Protein AF-A0A0L7LEV5-F1 (afdb_monomer_lite)

Foldseek 3Di:
DDADPVRDDDQDLVSVQVVCVVVVHPDASVVDDNDPPDDQDAPAAPQVPVDPHGDHDDDPPDPDDDDDDDHDPDDDDDPPDDDPPPPVPADAFPDPPPCPPLVRGPQSVQQQVLQVVVVDHDDLRADDSNDNPDDRPSDGRDHDPD

pLDDT: mean 88.63, std 7.14, range [60.16, 96.06]

Structure (mmCIF, N/CA/C/O backbone):
data_AF-A0A0L7LEV5-F1
#
_entry.id   AF-A0A0L7LEV5-F1
#
loop_
_atom_site.group_PDB
_atom_site.id
_atom_site.type_symbol
_atom_site.label_atom_id
_atom_site.label_alt_id
_atom_site.label_comp_id
_atom_site.label_asym_id
_atom_site.label_entity_id
_atom_site.label_seq_id
_atom_site.pdbx_PDB_ins_code
_atom_site.Cartn_x
_atom_site.Cartn_y
_atom_site.Cartn_z
_atom_site.occupancy
_atom_site.B_iso_or_equiv
_atom_site.auth_seq_id
_atom_site.auth_comp_id
_atom_site.auth_asym_id
_atom_site.auth_atom_id
_atom_site.pdbx_PDB_model_num
ATOM 1 N N . MET A 1 1 ? -19.689 -7.840 -5.240 1.00 86.38 1 MET A N 1
ATOM 2 C CA . MET A 1 1 ? -20.373 -8.270 -3.991 1.00 86.38 1 MET A CA 1
ATOM 3 C C . MET A 1 1 ? -19.837 -9.637 -3.613 1.00 86.38 1 MET A C 1
ATOM 5 O O . MET A 1 1 ? -19.878 -10.518 -4.461 1.00 86.38 1 MET A O 1
ATOM 9 N N . TYR A 1 2 ? -19.377 -9.820 -2.374 1.00 91.44 2 TYR A N 1
ATOM 10 C CA . TYR A 1 2 ? -18.849 -11.104 -1.897 1.00 91.44 2 TYR A CA 1
ATOM 11 C C . TYR A 1 2 ? -19.921 -11.926 -1.177 1.00 91.44 2 TYR A C 1
ATOM 13 O O . TYR A 1 2 ? -20.834 -11.376 -0.550 1.00 91.44 2 TYR A O 1
ATOM 21 N N . ARG A 1 3 ? -19.796 -13.254 -1.246 1.00 94.00 3 ARG A N 1
ATOM 22 C CA . ARG A 1 3 ? -20.612 -14.203 -0.483 1.00 94.00 3 ARG A CA 1
ATOM 23 C C . ARG A 1 3 ? -19.689 -15.104 0.327 1.00 94.00 3 ARG A C 1
ATOM 25 O O . ARG A 1 3 ? -18.879 -15.822 -0.245 1.00 94.00 3 ARG A O 1
ATOM 32 N N . ALA A 1 4 ? -19.807 -15.038 1.646 1.00 92.12 4 ALA A N 1
ATOM 33 C CA . ALA A 1 4 ? -18.990 -15.831 2.552 1.00 92.12 4 ALA A CA 1
ATOM 34 C C . ALA A 1 4 ? -19.449 -17.308 2.593 1.00 92.12 4 ALA A C 1
ATOM 36 O O . ALA A 1 4 ? -20.602 -17.581 2.239 1.00 92.12 4 ALA A O 1
ATOM 37 N N . PRO A 1 5 ? -18.619 -18.253 3.088 1.00 90.94 5 PRO A N 1
ATOM 38 C CA 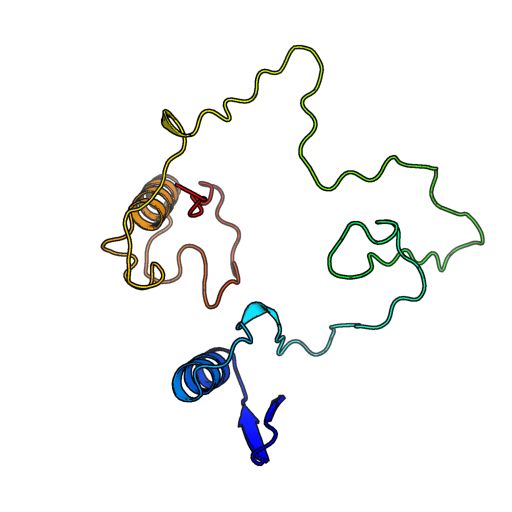. PRO A 1 5 ? -18.970 -19.679 3.168 1.00 90.94 5 PRO A CA 1
ATOM 39 C C . PRO A 1 5 ? -20.256 -19.973 3.955 1.00 90.94 5 PRO A C 1
ATOM 41 O O . PRO A 1 5 ? -21.008 -20.876 3.609 1.00 90.94 5 PRO A O 1
ATOM 44 N N . CYS A 1 6 ? -20.570 -19.155 4.964 1.00 92.25 6 CYS A N 1
ATOM 45 C CA . CYS A 1 6 ? -21.814 -19.238 5.738 1.00 92.25 6 CYS A CA 1
ATOM 46 C C . CYS A 1 6 ? -23.060 -18.710 4.992 1.00 92.25 6 CYS A C 1
ATOM 48 O O . CYS A 1 6 ? -24.145 -18.628 5.559 1.00 92.25 6 CYS A O 1
ATOM 50 N N . GLY A 1 7 ? -22.915 -18.277 3.737 1.00 93.75 7 GLY A N 1
ATOM 51 C CA . GLY A 1 7 ? -23.989 -17.728 2.911 1.00 93.75 7 GLY A CA 1
ATOM 52 C C . GLY A 1 7 ? -24.245 -16.228 3.089 1.00 93.75 7 GLY A C 1
ATOM 53 O O . GLY A 1 7 ? -24.999 -15.658 2.294 1.00 93.75 7 GLY A O 1
ATOM 54 N N . ARG A 1 8 ? -23.604 -15.567 4.064 1.00 94.50 8 ARG A N 1
ATOM 55 C CA . ARG A 1 8 ? -23.733 -14.119 4.293 1.00 94.50 8 ARG A CA 1
ATOM 56 C C . ARG A 1 8 ? -23.212 -13.320 3.096 1.00 94.50 8 ARG A C 1
ATOM 58 O O . ARG A 1 8 ? -22.142 -13.603 2.561 1.00 94.50 8 ARG A O 1
ATOM 65 N N . ARG A 1 9 ? -23.968 -12.299 2.689 1.00 96.00 9 ARG A N 1
ATOM 66 C CA . ARG A 1 9 ? -23.605 -11.377 1.601 1.00 96.00 9 ARG A CA 1
ATOM 67 C C . ARG A 1 9 ? -22.941 -10.135 2.190 1.00 96.00 9 ARG A C 1
ATOM 69 O O . ARG A 1 9 ? -23.482 -9.563 3.132 1.00 96.00 9 ARG A O 1
ATOM 76 N N . LEU A 1 10 ? -21.806 -9.738 1.623 1.00 96.06 10 LEU A N 1
ATOM 77 C CA . LEU A 1 10 ? -21.020 -8.571 2.020 1.00 96.06 10 LEU A CA 1
ATOM 78 C C . LEU A 1 10 ? -20.969 -7.608 0.833 1.00 96.06 10 LEU A C 1
ATOM 80 O O . LEU A 1 10 ? -20.618 -8.005 -0.286 1.00 96.06 10 LEU A O 1
ATOM 84 N N . ARG A 1 11 ? -21.389 -6.361 1.053 1.00 94.06 11 ARG A N 1
ATOM 85 C CA . ARG A 1 11 ? -21.634 -5.383 -0.021 1.00 94.06 11 ARG A CA 1
ATOM 86 C C . ARG A 1 11 ? -20.553 -4.325 -0.157 1.00 94.06 11 ARG A C 1
ATOM 88 O O . ARG A 1 11 ? -20.444 -3.733 -1.224 1.00 94.06 11 ARG A O 1
ATOM 95 N N . ASN A 1 12 ? -19.799 -4.078 0.905 1.00 93.12 12 ASN A N 1
ATOM 96 C CA . ASN A 1 12 ? -18.807 -3.016 0.977 1.00 93.12 12 ASN A CA 1
ATOM 97 C C . ASN A 1 12 ? -17.717 -3.350 2.009 1.00 93.12 12 ASN A C 1
ATOM 99 O O . ASN A 1 12 ? -17.839 -4.311 2.776 1.00 93.12 12 ASN A O 1
ATOM 103 N N . MET A 1 13 ? -16.665 -2.529 2.026 1.00 92.94 13 MET A N 1
ATOM 104 C CA . MET A 1 13 ? -15.542 -2.657 2.957 1.00 92.94 13 MET A CA 1
ATOM 105 C C . MET A 1 13 ? -15.944 -2.611 4.441 1.00 92.94 13 MET A C 1
ATOM 107 O O . MET A 1 13 ? -15.485 -3.479 5.178 1.00 92.94 13 MET A O 1
ATOM 111 N N . PRO A 1 14 ? -16.829 -1.702 4.904 1.00 93.19 14 PRO A N 1
ATOM 112 C CA . PRO A 1 14 ? -17.305 -1.719 6.290 1.00 93.19 14 PRO A CA 1
ATOM 113 C C . PRO A 1 14 ? -17.938 -3.050 6.725 1.00 93.19 14 PRO A C 1
ATOM 115 O O . PRO A 1 14 ? -17.613 -3.580 7.789 1.00 93.19 14 PRO A O 1
ATOM 118 N N . GLU A 1 15 ? -18.837 -3.614 5.909 1.00 95.38 15 GLU A N 1
ATOM 119 C CA . GLU A 1 15 ? -19.480 -4.902 6.198 1.00 95.38 15 GLU A CA 1
ATOM 120 C C . GLU A 1 15 ? -18.461 -6.046 6.239 1.00 95.38 15 GLU A C 1
ATOM 122 O O . GLU A 1 15 ? -18.532 -6.896 7.130 1.00 95.38 15 GLU A O 1
ATOM 127 N N . LEU A 1 16 ? -17.517 -6.054 5.293 1.00 95.12 16 LEU A N 1
ATOM 128 C CA . LEU A 1 16 ? -16.439 -7.036 5.217 1.00 95.12 16 LEU A CA 1
ATOM 129 C C . LEU A 1 16 ? -15.511 -6.948 6.432 1.00 95.12 16 LEU A C 1
ATOM 131 O O . LEU A 1 16 ? -15.289 -7.958 7.091 1.00 95.12 16 LEU A O 1
ATOM 135 N N . HIS A 1 17 ? -15.020 -5.754 6.768 1.00 92.50 17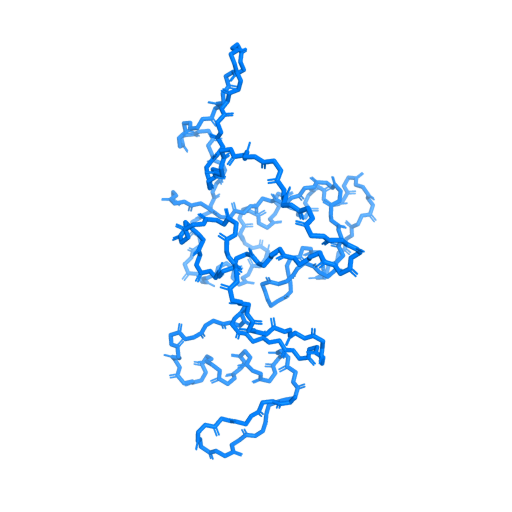 HIS A N 1
ATOM 136 C CA . HIS A 1 17 ? -14.121 -5.550 7.901 1.00 92.50 17 HIS A CA 1
ATOM 137 C C . HIS A 1 17 ? -14.767 -6.020 9.209 1.00 92.50 17 HIS A C 1
ATOM 139 O O . HIS A 1 17 ? -14.176 -6.796 9.961 1.00 92.50 17 HIS A O 1
ATOM 145 N N . LYS A 1 18 ? -16.030 -5.634 9.444 1.00 92.81 18 LYS A N 1
ATOM 146 C CA . LYS A 1 18 ? -16.794 -6.099 10.608 1.00 92.81 18 LYS A CA 1
ATOM 147 C C . LYS A 1 18 ? -16.939 -7.621 10.624 1.00 92.81 18 LYS A C 1
ATOM 149 O O . LYS A 1 18 ? -16.841 -8.232 11.683 1.00 92.81 18 LYS A O 1
ATOM 154 N N . TYR A 1 19 ? -17.202 -8.233 9.471 1.00 95.12 19 TYR A N 1
ATOM 155 C CA . TYR A 1 19 ? -17.341 -9.682 9.352 1.00 95.12 19 TYR A CA 1
ATOM 156 C C . TYR A 1 19 ? -16.037 -10.422 9.684 1.00 95.12 19 TYR A C 1
ATOM 158 O O . TYR A 1 19 ? -16.071 -11.352 10.486 1.00 95.12 19 TYR A O 1
ATOM 166 N N . LEU A 1 20 ? -14.905 -9.979 9.127 1.00 93.94 20 LEU A N 1
ATOM 167 C CA . LEU A 1 20 ? -13.584 -10.569 9.370 1.00 93.94 20 LEU A CA 1
ATOM 168 C C . LEU A 1 20 ? -13.184 -10.478 10.849 1.00 93.94 20 LEU A C 1
ATOM 170 O O . LEU A 1 20 ? -12.760 -11.481 11.420 1.00 93.94 20 LEU A O 1
ATOM 174 N N . ARG A 1 21 ? -13.420 -9.325 11.501 1.00 90.69 21 ARG A N 1
ATOM 175 C CA . ARG A 1 21 ? -13.148 -9.152 12.941 1.00 90.69 21 ARG A CA 1
ATOM 176 C C . ARG A 1 21 ? -13.993 -10.068 13.823 1.00 90.69 21 ARG A C 1
ATOM 178 O O . ARG A 1 21 ? -13.458 -10.668 14.747 1.00 90.69 21 ARG A O 1
ATOM 185 N N . ILE A 1 22 ? -15.296 -10.197 13.545 1.00 93.62 22 ILE A N 1
ATOM 186 C CA . ILE A 1 22 ? -16.192 -11.076 14.325 1.00 93.62 22 ILE A CA 1
ATOM 187 C C . ILE A 1 22 ? -15.727 -12.535 14.265 1.00 93.62 22 ILE A C 1
ATOM 189 O O . ILE A 1 22 ? -15.857 -13.253 15.251 1.00 93.62 22 ILE A O 1
ATOM 193 N N . LEU A 1 23 ? -15.202 -12.969 13.119 1.00 93.81 23 LEU A N 1
ATOM 194 C CA . LEU A 1 23 ? -14.721 -14.335 12.931 1.00 93.81 23 LEU A CA 1
ATOM 195 C C . LEU A 1 23 ? -13.267 -14.550 13.345 1.00 93.81 23 LEU A C 1
ATOM 197 O O . LEU A 1 23 ? -12.810 -15.684 13.254 1.00 93.81 23 LEU A O 1
ATOM 201 N N . GLN A 1 24 ? -12.554 -13.496 13.759 1.00 92.56 24 GLN A N 1
ATOM 202 C CA . GLN A 1 24 ? -11.110 -13.548 14.010 1.00 92.56 24 GLN A CA 1
ATOM 203 C C . GLN A 1 24 ? -10.361 -14.180 12.824 1.00 92.56 24 GLN A C 1
ATOM 205 O O . GLN A 1 24 ? -9.530 -15.064 12.990 1.00 92.56 24 GLN A O 1
ATOM 210 N N . SER A 1 25 ? -10.737 -13.776 11.607 1.00 92.06 25 SER A N 1
ATOM 211 C CA . SER A 1 25 ? -10.165 -14.335 10.385 1.00 92.06 25 SER A CA 1
ATOM 212 C C . SER A 1 25 ? -8.734 -13.847 10.174 1.00 92.06 25 SER A C 1
ATOM 214 O O . SER A 1 25 ? -8.470 -12.659 10.335 1.00 92.06 25 SER A O 1
ATOM 216 N N . ASP A 1 26 ? -7.863 -14.738 9.697 1.00 91.69 26 ASP A N 1
ATOM 217 C CA . ASP A 1 26 ? -6.508 -14.385 9.249 1.00 91.69 26 ASP A CA 1
ATOM 218 C C . ASP A 1 26 ? -6.498 -13.567 7.942 1.00 91.69 26 ASP A C 1
ATOM 220 O O . ASP A 1 26 ? -5.473 -13.012 7.553 1.00 91.69 26 ASP A O 1
ATOM 224 N N . LEU A 1 27 ? -7.635 -13.489 7.237 1.00 91.19 27 LEU A N 1
ATOM 225 C CA . LEU A 1 27 ? -7.759 -12.699 6.016 1.00 91.19 27 LEU A CA 1
ATOM 226 C C . LEU A 1 27 ? -7.902 -11.214 6.354 1.00 91.19 27 LEU A C 1
ATOM 228 O O . LEU A 1 27 ? -8.768 -10.816 7.136 1.00 91.19 27 LEU A O 1
ATOM 232 N N . SER A 1 28 ? -7.112 -10.385 5.683 1.00 88.81 28 SER A N 1
ATOM 233 C CA . SER A 1 28 ? -7.155 -8.933 5.801 1.00 88.81 28 SER A CA 1
ATOM 234 C C . SER A 1 28 ? -8.050 -8.287 4.734 1.00 88.81 28 SER A C 1
ATOM 236 O O . SER A 1 28 ? -8.375 -8.879 3.702 1.00 88.81 28 SER A O 1
ATOM 238 N N . VAL A 1 29 ? -8.487 -7.047 4.982 1.00 91.31 29 VAL A N 1
ATOM 239 C CA . VAL A 1 29 ? -9.402 -6.309 4.084 1.00 91.31 29 VAL A CA 1
ATOM 240 C C . VAL A 1 29 ? -8.797 -6.001 2.708 1.00 91.31 29 VAL A C 1
ATOM 242 O O . VAL A 1 29 ? -9.541 -5.810 1.749 1.00 91.31 29 VAL A O 1
ATOM 245 N N . ASP A 1 30 ? -7.469 -5.975 2.595 1.00 88.38 30 ASP A N 1
ATOM 246 C CA . ASP A 1 30 ? -6.721 -5.746 1.353 1.00 88.38 30 ASP A CA 1
ATOM 247 C C . ASP A 1 30 ? -6.818 -6.910 0.354 1.00 88.38 30 ASP A C 1
ATOM 249 O O . ASP A 1 30 ? -6.671 -6.686 -0.845 1.00 88.38 30 ASP A O 1
ATOM 253 N N . LEU A 1 31 ? -7.196 -8.111 0.804 1.00 88.62 31 LEU A N 1
ATOM 254 C CA . LEU A 1 31 ? -7.426 -9.274 -0.065 1.00 88.62 31 LEU A CA 1
ATOM 255 C C . LEU A 1 31 ? -8.767 -9.229 -0.816 1.00 88.62 31 LEU A C 1
ATOM 257 O O . LEU A 1 31 ? -9.111 -10.158 -1.546 1.00 88.62 31 LEU A O 1
ATOM 261 N N . PHE A 1 32 ? -9.556 -8.172 -0.625 1.00 90.44 32 PHE A N 1
ATOM 262 C CA . PHE A 1 32 ? -10.882 -8.034 -1.211 1.00 90.44 32 PHE A CA 1
ATOM 263 C C . PHE A 1 32 ? -10.998 -6.727 -1.981 1.00 90.44 32 PHE A C 1
ATOM 265 O O . PHE A 1 32 ? -10.565 -5.670 -1.525 1.00 90.44 32 PHE A O 1
ATOM 272 N N . ASP A 1 33 ? -11.674 -6.780 -3.122 1.00 88.06 33 ASP A N 1
ATOM 273 C CA . ASP A 1 33 ? -12.009 -5.612 -3.933 1.00 88.06 33 ASP A CA 1
ATOM 274 C C . ASP A 1 33 ? -13.472 -5.649 -4.387 1.00 88.06 33 ASP A C 1
ATOM 276 O O . ASP A 1 33 ? -13.998 -6.686 -4.786 1.00 88.06 33 ASP A O 1
ATOM 280 N N . PHE A 1 34 ? -14.163 -4.520 -4.296 1.00 88.50 34 PHE A N 1
ATOM 281 C CA . PHE A 1 34 ? -15.556 -4.398 -4.734 1.00 88.50 34 PHE A CA 1
ATOM 282 C C . PHE A 1 34 ? -15.676 -3.780 -6.131 1.00 88.50 34 PHE A C 1
ATOM 284 O O . PHE A 1 34 ? -16.792 -3.653 -6.640 1.00 88.50 34 PHE A O 1
ATOM 291 N N . THR A 1 35 ? -14.546 -3.433 -6.748 1.00 83.62 35 THR A N 1
ATOM 292 C CA . THR A 1 35 ? -14.463 -2.887 -8.101 1.00 83.62 35 THR A CA 1
ATOM 293 C C . THR A 1 35 ? -14.656 -4.005 -9.135 1.00 83.62 35 THR A C 1
ATOM 295 O O . THR A 1 35 ? -14.064 -5.072 -9.003 1.00 83.62 35 THR A O 1
ATOM 298 N N . PRO A 1 36 ? -15.488 -3.813 -10.173 1.00 73.62 36 PRO A N 1
ATOM 299 C CA . PRO A 1 36 ? -15.791 -4.864 -11.150 1.00 73.62 36 PRO A CA 1
ATOM 300 C C . PRO A 1 36 ? -14.670 -5.148 -12.168 1.00 73.62 36 PRO A C 1
ATOM 302 O O . PRO A 1 36 ? -14.818 -6.071 -12.961 1.00 73.62 36 PRO A O 1
ATOM 305 N N . GLY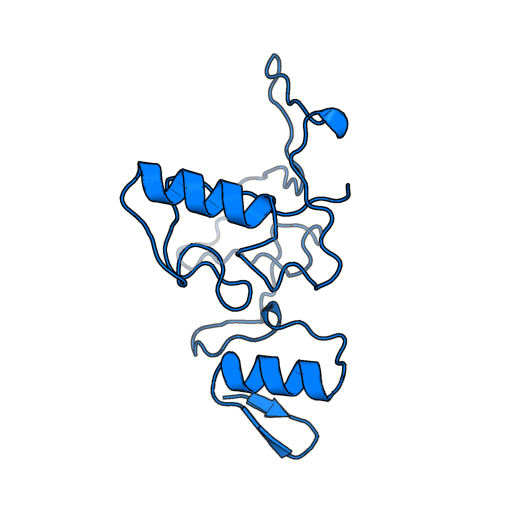 A 1 37 ? -13.591 -4.358 -12.185 1.00 71.25 37 GLY A N 1
ATOM 306 C CA . GLY A 1 37 ? -12.536 -4.398 -13.210 1.00 71.25 37 GLY A CA 1
ATOM 307 C C . GLY A 1 37 ? -11.275 -5.184 -12.837 1.00 71.25 37 GLY A C 1
ATOM 308 O O . GLY A 1 37 ? -10.270 -5.077 -13.533 1.00 71.25 37 GLY A O 1
ATOM 309 N N . THR A 1 38 ? -11.283 -5.926 -11.732 1.00 66.06 38 THR A N 1
ATOM 310 C CA . THR A 1 38 ? -10.083 -6.608 -11.230 1.00 66.06 38 THR A CA 1
ATOM 311 C C . THR A 1 38 ? -9.867 -7.915 -11.993 1.00 66.06 38 THR A C 1
ATOM 313 O O . THR A 1 38 ? -10.612 -8.880 -11.824 1.00 66.06 38 THR A O 1
ATOM 316 N N . HIS A 1 39 ? -8.853 -7.943 -12.859 1.00 63.19 39 HIS A N 1
ATOM 317 C CA . HIS A 1 39 ? -8.438 -9.139 -13.590 1.00 63.19 39 HIS A CA 1
ATOM 318 C C . HIS A 1 39 ? -7.400 -9.912 -12.770 1.00 63.19 39 HIS A C 1
ATOM 320 O O . HIS A 1 39 ? -6.302 -9.421 -12.534 1.00 63.19 39 HIS A O 1
ATOM 326 N N . CYS A 1 40 ? -7.748 -11.123 -12.333 1.00 60.16 40 CYS A N 1
ATOM 327 C CA . CYS A 1 40 ? -6.920 -11.922 -11.418 1.00 60.16 40 CYS A CA 1
ATOM 328 C C . CYS A 1 40 ? -6.064 -12.989 -12.121 1.00 60.16 40 CYS A C 1
ATOM 330 O O . CYS A 1 40 ? -5.454 -13.816 -11.450 1.00 60.16 40 CYS A O 1
ATOM 332 N N . LEU A 1 41 ? -6.083 -13.039 -13.454 1.00 60.22 41 LEU A N 1
ATOM 333 C CA . LEU A 1 41 ? -5.476 -14.116 -14.232 1.00 60.22 41 LEU A CA 1
ATOM 334 C C . LEU A 1 41 ? -4.516 -13.519 -15.255 1.00 60.22 41 LEU A C 1
ATOM 336 O O . LEU A 1 41 ? -4.939 -12.940 -16.253 1.00 60.22 41 LEU A O 1
ATOM 340 N N . ALA A 1 42 ? -3.229 -13.657 -14.963 1.00 61.38 42 ALA A N 1
ATOM 341 C CA . ALA A 1 42 ? -2.121 -13.284 -15.822 1.00 61.38 42 ALA A CA 1
ATOM 342 C C . ALA A 1 42 ? -1.246 -14.519 -16.047 1.00 61.38 42 ALA A C 1
ATOM 344 O O . ALA A 1 42 ? -0.877 -15.189 -15.085 1.00 61.38 42 ALA A O 1
ATOM 345 N N . GLU A 1 43 ? -0.928 -14.822 -17.303 1.00 67.00 43 GLU A N 1
ATOM 346 C CA . GLU A 1 43 ? -0.061 -15.957 -17.657 1.00 67.00 43 GLU A CA 1
ATOM 347 C C . GLU A 1 43 ? 1.430 -15.578 -17.669 1.00 67.00 43 GLU A C 1
ATOM 349 O O . GLU A 1 43 ? 2.288 -16.446 -17.536 1.00 67.00 43 GLU A O 1
ATOM 354 N N . PHE A 1 44 ? 1.745 -14.283 -17.791 1.00 76.31 44 PHE A N 1
ATOM 355 C CA . PHE A 1 44 ? 3.108 -13.751 -17.830 1.00 76.31 44 PHE A CA 1
ATOM 356 C C . PHE A 1 44 ? 3.423 -12.935 -16.570 1.00 76.31 44 PHE A C 1
ATOM 358 O O . PHE A 1 44 ? 2.563 -12.197 -16.094 1.00 76.31 44 PHE A O 1
ATOM 365 N N . ASP A 1 45 ? 4.652 -13.047 -16.056 1.00 85.38 45 ASP A N 1
ATOM 366 C CA . ASP A 1 45 ? 5.096 -12.380 -14.827 1.00 85.38 45 ASP A CA 1
ATOM 367 C C . ASP A 1 45 ? 6.464 -11.702 -14.995 1.00 85.38 45 ASP A C 1
ATOM 369 O O . ASP A 1 45 ? 7.504 -12.365 -15.014 1.00 85.38 45 ASP A O 1
ATOM 373 N N . LEU A 1 46 ? 6.461 -10.367 -15.059 1.00 87.94 46 LEU A N 1
ATOM 374 C CA . LEU A 1 46 ? 7.675 -9.541 -15.101 1.00 87.94 46 LEU A CA 1
ATOM 375 C C . LEU A 1 46 ? 8.510 -9.628 -13.821 1.00 87.94 46 LEU A C 1
ATOM 377 O O . LEU A 1 46 ? 9.712 -9.371 -13.855 1.00 87.94 46 LEU A O 1
ATOM 381 N N . SER A 1 47 ? 7.889 -9.960 -12.688 1.00 89.00 47 SER A N 1
ATOM 382 C CA . SER A 1 47 ? 8.602 -10.044 -11.416 1.00 89.00 47 SER A CA 1
ATOM 383 C C . SER A 1 47 ? 9.408 -11.333 -11.271 1.00 89.00 47 SER A C 1
ATOM 385 O O . SER A 1 47 ? 10.247 -11.424 -10.376 1.00 89.00 47 SER A O 1
ATOM 387 N N . HIS A 1 48 ? 9.181 -12.326 -12.140 1.00 87.75 48 HIS A N 1
ATOM 388 C CA . HIS A 1 48 ? 9.758 -13.668 -12.041 1.00 87.75 48 HIS A CA 1
ATOM 389 C C . HIS A 1 48 ? 9.517 -14.330 -10.670 1.00 87.75 48 HIS A C 1
ATOM 391 O O . HIS A 1 48 ? 10.423 -14.936 -10.094 1.00 87.75 48 HIS A O 1
ATOM 397 N N . GLY A 1 49 ? 8.305 -14.194 -10.131 1.00 88.69 49 GLY A N 1
ATOM 398 C CA . GLY A 1 49 ? 7.899 -14.748 -8.841 1.00 88.69 49 GLY A CA 1
ATOM 399 C C . GLY A 1 49 ? 8.468 -14.016 -7.625 1.00 88.69 49 GLY A C 1
ATOM 400 O O . GLY A 1 49 ? 8.409 -14.555 -6.522 1.00 88.69 49 GLY A O 1
ATOM 401 N N . LYS A 1 50 ? 9.049 -12.821 -7.805 1.00 91.06 50 LYS A N 1
ATOM 402 C CA . LYS A 1 50 ? 9.557 -12.010 -6.687 1.00 91.06 50 LYS A CA 1
ATOM 403 C C . LYS A 1 50 ? 8.445 -11.287 -5.922 1.00 91.06 50 LYS A C 1
ATOM 405 O O . LYS A 1 50 ? 8.636 -10.980 -4.751 1.00 91.06 50 LYS A O 1
ATOM 410 N N . GLU A 1 51 ? 7.314 -11.013 -6.568 1.00 91.94 51 GLU A N 1
ATOM 411 C CA . GLU A 1 51 ? 6.137 -10.407 -5.939 1.00 91.94 51 GLU A CA 1
ATOM 412 C C . GLU A 1 51 ? 5.152 -11.476 -5.446 1.00 91.94 51 GLU A C 1
ATOM 414 O O . GLU A 1 51 ? 5.107 -12.596 -5.956 1.00 91.94 51 GLU A O 1
ATOM 419 N N . ASN A 1 52 ? 4.296 -11.117 -4.484 1.00 86.69 52 ASN A N 1
ATOM 420 C CA . ASN A 1 52 ? 3.257 -12.023 -3.967 1.00 86.69 52 ASN A CA 1
ATOM 421 C C . ASN A 1 52 ? 2.193 -12.392 -5.015 1.00 86.69 52 ASN A C 1
ATOM 423 O O . ASN A 1 52 ? 1.508 -13.406 -4.878 1.00 86.69 52 ASN A O 1
ATOM 427 N N . VAL A 1 53 ? 2.019 -11.545 -6.031 1.00 84.06 53 VAL A N 1
ATOM 428 C CA . VAL A 1 53 ? 1.109 -11.758 -7.158 1.00 84.06 53 VAL A CA 1
ATOM 429 C C . VAL A 1 53 ? 1.865 -11.536 -8.470 1.00 84.06 53 VAL A C 1
ATOM 431 O O . VAL A 1 53 ? 2.691 -10.625 -8.527 1.00 84.06 53 VAL A O 1
ATOM 434 N N . PRO A 1 54 ? 1.583 -12.319 -9.528 1.00 86.94 54 PRO A N 1
ATOM 435 C CA . PRO A 1 54 ? 2.207 -12.125 -10.833 1.00 86.94 54 PRO A CA 1
ATOM 436 C C . PRO A 1 54 ? 1.993 -10.709 -11.377 1.00 86.94 54 PRO A C 1
ATOM 438 O O . PRO A 1 54 ? 0.894 -10.161 -11.268 1.00 86.94 54 PRO A O 1
ATOM 441 N N . VAL A 1 55 ? 3.017 -10.147 -12.019 1.00 86.75 55 VAL A N 1
ATOM 442 C CA . VAL A 1 55 ? 2.963 -8.834 -12.675 1.00 86.75 55 VAL A CA 1
ATOM 443 C C . VAL A 1 55 ? 2.784 -9.019 -14.191 1.00 86.75 55 VAL A C 1
ATOM 445 O O . VAL A 1 55 ? 3.778 -9.246 -14.890 1.00 86.75 55 VAL A O 1
ATOM 448 N N . PRO A 1 56 ? 1.549 -8.923 -14.732 1.00 85.12 56 PRO A N 1
ATOM 449 C CA . PRO A 1 56 ? 1.301 -9.099 -16.160 1.00 85.12 56 PRO A CA 1
ATOM 450 C C . PRO A 1 56 ? 1.976 -8.040 -17.023 1.00 85.12 56 PRO A C 1
ATOM 452 O O . PRO A 1 56 ? 1.924 -6.846 -16.731 1.00 85.12 56 PRO A O 1
ATOM 455 N N . CYS A 1 57 ? 2.478 -8.479 -18.174 1.00 82.88 57 CYS A N 1
ATOM 456 C CA . CYS A 1 57 ? 2.801 -7.620 -19.305 1.00 82.88 57 CYS A CA 1
ATOM 457 C C . CYS A 1 57 ? 2.084 -8.159 -20.540 1.00 82.88 57 CYS A C 1
ATOM 459 O O . CYS A 1 57 ? 2.234 -9.332 -20.874 1.00 82.88 57 CYS A O 1
ATOM 461 N N . VAL A 1 58 ? 1.285 -7.315 -21.192 1.00 83.19 58 VAL A N 1
ATOM 462 C CA . VAL A 1 58 ? 0.531 -7.678 -22.395 1.00 83.19 58 VAL A CA 1
ATOM 463 C C . VAL A 1 58 ? 0.813 -6.640 -23.470 1.00 83.19 58 VAL A C 1
ATOM 465 O O . VAL A 1 58 ? 0.612 -5.447 -23.247 1.00 83.19 58 VAL A O 1
ATOM 468 N N . ASN A 1 59 ? 1.244 -7.104 -24.640 1.00 84.75 59 ASN A N 1
ATOM 469 C CA . ASN A 1 59 ? 1.364 -6.307 -25.852 1.00 84.75 59 ASN A CA 1
ATOM 470 C C . ASN A 1 59 ? 0.316 -6.804 -26.859 1.00 84.75 59 ASN A C 1
ATOM 472 O O . ASN A 1 59 ? 0.292 -7.984 -27.191 1.00 84.75 59 ASN A O 1
ATOM 476 N N . TYR A 1 60 ? -0.586 -5.919 -27.290 1.00 87.38 60 TYR A N 1
ATOM 477 C CA . TYR A 1 60 ? -1.625 -6.228 -28.286 1.00 87.38 60 TYR A CA 1
ATOM 478 C C . TYR A 1 60 ? -1.371 -5.529 -29.633 1.00 87.38 60 TYR A C 1
ATOM 480 O O . TYR A 1 60 ? -2.202 -5.584 -30.536 1.00 87.38 60 TYR A O 1
ATOM 488 N N . TYR A 1 61 ? -0.253 -4.814 -29.764 1.00 90.50 61 TYR A N 1
ATOM 489 C CA . TYR A 1 61 ? 0.069 -4.061 -30.972 1.00 90.50 61 TYR A CA 1
ATOM 490 C C . TYR A 1 61 ? 0.933 -4.880 -31.938 1.00 90.50 61 TYR A C 1
ATOM 492 O O . TYR A 1 61 ? 0.647 -4.911 -33.134 1.00 90.50 61 TYR A O 1
ATOM 500 N N . ASP A 1 62 ? 1.958 -5.558 -31.419 1.00 91.81 62 ASP A N 1
ATOM 501 C CA . ASP A 1 62 ? 2.889 -6.389 -32.187 1.00 91.81 62 ASP A CA 1
ATOM 502 C C . ASP A 1 62 ? 3.493 -7.530 -31.339 1.00 91.81 62 ASP A C 1
ATOM 504 O O . ASP A 1 62 ? 3.130 -7.716 -30.177 1.00 91.81 62 ASP A O 1
ATOM 508 N N . ASP A 1 63 ? 4.421 -8.288 -31.936 1.00 86.69 63 ASP A N 1
ATOM 509 C CA . ASP A 1 63 ? 5.116 -9.421 -31.306 1.00 86.69 63 ASP A CA 1
ATOM 510 C C . ASP A 1 63 ? 6.374 -9.008 -30.512 1.00 86.69 63 ASP A C 1
ATOM 512 O O . ASP A 1 63 ? 7.183 -9.859 -30.128 1.00 86.69 63 ASP A O 1
ATOM 516 N N . SER A 1 64 ? 6.605 -7.707 -30.293 1.00 89.88 64 SER A N 1
ATOM 517 C CA . SER A 1 64 ? 7.776 -7.258 -29.540 1.00 89.88 64 SER A CA 1
ATOM 518 C C . SER A 1 64 ? 7.641 -7.587 -28.052 1.00 89.88 64 SER A C 1
ATOM 520 O O . SER A 1 64 ? 6.575 -7.448 -27.441 1.00 89.88 64 SER A O 1
ATOM 522 N N . LEU A 1 65 ? 8.753 -8.027 -27.462 1.00 80.75 65 LEU A N 1
ATOM 523 C CA . LEU A 1 65 ? 8.882 -8.247 -26.026 1.00 80.75 65 LEU A CA 1
ATOM 524 C C . LEU A 1 65 ? 9.518 -7.015 -25.366 1.00 80.75 65 LEU A C 1
ATOM 526 O O . LEU A 1 65 ? 10.341 -6.350 -26.002 1.00 80.75 65 LEU A O 1
ATOM 530 N N . PRO A 1 66 ? 9.197 -6.728 -24.092 1.00 83.38 66 PRO A N 1
ATOM 531 C CA . PRO A 1 66 ? 9.921 -5.726 -23.321 1.00 83.38 66 PRO A CA 1
ATOM 532 C C . PRO A 1 66 ? 11.425 -6.024 -23.302 1.00 83.38 66 PRO A C 1
ATOM 534 O O . PRO A 1 66 ? 11.836 -7.186 -23.253 1.00 83.38 66 PRO A O 1
ATOM 537 N N . GLU A 1 67 ? 12.252 -4.977 -23.298 1.00 85.31 67 GLU A N 1
ATOM 538 C CA . GLU A 1 67 ? 13.687 -5.137 -23.061 1.00 85.31 67 GLU A CA 1
ATOM 539 C C . GLU A 1 67 ? 13.947 -5.785 -21.695 1.00 85.31 67 GLU A C 1
ATOM 541 O O . GLU A 1 67 ? 13.1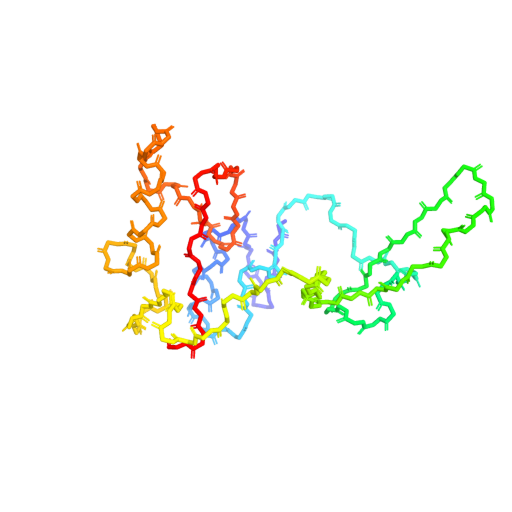75 -5.621 -20.745 1.00 85.31 67 GLU A O 1
ATOM 546 N N . PHE A 1 68 ? 15.065 -6.508 -21.580 1.00 81.19 68 PHE A N 1
ATOM 547 C CA . PHE A 1 68 ? 15.460 -7.100 -20.309 1.00 81.19 68 PHE A CA 1
ATOM 548 C C . PHE A 1 68 ? 15.688 -6.004 -19.263 1.00 81.19 68 PHE A C 1
ATOM 550 O O . PHE A 1 68 ? 16.570 -5.157 -19.415 1.00 81.19 68 PHE A O 1
ATOM 557 N N . CYS A 1 69 ? 14.937 -6.065 -18.166 1.00 81.81 69 CYS A N 1
ATOM 558 C CA . CYS A 1 69 ? 15.142 -5.219 -17.004 1.00 81.81 69 CYS A CA 1
ATOM 559 C C . CYS A 1 69 ? 15.437 -6.080 -15.770 1.00 81.81 69 CYS A C 1
ATOM 561 O O . CYS A 1 69 ? 14.870 -7.155 -15.573 1.00 81.81 69 CYS A O 1
ATOM 563 N N . SER A 1 70 ? 16.350 -5.610 -14.919 1.00 87.19 70 SER A N 1
ATOM 564 C CA . SER A 1 70 ? 16.582 -6.251 -13.626 1.00 87.19 70 SER A CA 1
ATOM 565 C C . SER A 1 70 ? 15.459 -5.851 -12.671 1.00 87.19 70 SER A C 1
ATOM 567 O O . SER A 1 70 ? 15.447 -4.729 -12.163 1.00 87.19 70 SER A O 1
ATOM 569 N N . TYR A 1 71 ? 14.506 -6.756 -12.442 1.00 90.81 71 TYR A N 1
ATOM 570 C CA . TYR A 1 71 ? 13.413 -6.532 -11.498 1.00 90.81 71 TYR A CA 1
ATOM 571 C C . TYR A 1 71 ? 13.934 -6.620 -10.059 1.00 90.81 71 TYR A C 1
ATOM 573 O O . TYR A 1 71 ? 14.527 -7.636 -9.677 1.00 90.81 71 TYR A O 1
ATOM 581 N N . ASN A 1 72 ? 13.705 -5.589 -9.244 1.00 91.75 72 ASN A N 1
ATOM 582 C CA . ASN A 1 72 ? 14.095 -5.571 -7.837 1.00 91.75 72 ASN A CA 1
ATOM 583 C C . ASN A 1 72 ? 12.909 -5.174 -6.950 1.00 91.75 72 ASN A C 1
ATOM 585 O O . ASN A 1 72 ? 12.241 -4.184 -7.231 1.00 91.75 72 ASN A O 1
ATOM 589 N N . THR A 1 73 ? 12.671 -5.945 -5.891 1.00 91.94 73 THR A N 1
ATOM 590 C CA . THR A 1 73 ? 11.608 -5.716 -4.898 1.00 91.94 73 THR A CA 1
ATOM 591 C C . THR A 1 73 ? 12.048 -4.772 -3.784 1.00 91.94 73 THR A C 1
ATOM 593 O O . THR A 1 73 ? 11.224 -4.266 -3.027 1.00 91.94 73 THR A O 1
ATOM 596 N N . GLU A 1 74 ? 13.352 -4.517 -3.678 1.00 90.44 74 GLU A N 1
ATOM 597 C CA . GLU A 1 74 ? 13.935 -3.682 -2.639 1.00 90.44 74 GLU A CA 1
ATOM 598 C C . GLU A 1 74 ? 14.631 -2.455 -3.225 1.00 90.44 74 GLU A C 1
ATOM 600 O O . GLU A 1 74 ? 15.163 -2.447 -4.342 1.00 90.44 74 GLU A O 1
ATOM 605 N N . ARG A 1 75 ? 14.651 -1.379 -2.434 1.00 87.75 75 ARG A N 1
ATOM 606 C CA . ARG A 1 75 ? 15.312 -0.130 -2.813 1.00 87.75 75 ARG A CA 1
ATOM 607 C C . ARG A 1 75 ? 16.815 -0.366 -2.916 1.00 87.75 75 ARG A C 1
ATOM 609 O O . ARG A 1 75 ? 17.466 -0.677 -1.925 1.00 87.75 75 ARG A O 1
ATOM 616 N N . THR A 1 76 ? 17.374 -0.140 -4.100 1.00 87.75 76 THR A N 1
ATOM 617 C CA . THR A 1 76 ? 18.828 -0.126 -4.303 1.00 87.75 76 THR A CA 1
ATOM 618 C C . THR A 1 76 ? 19.304 1.321 -4.388 1.00 87.75 76 THR A C 1
ATOM 620 O O . THR A 1 76 ? 18.937 2.010 -5.343 1.00 87.75 76 THR A O 1
ATOM 623 N N . PRO A 1 77 ? 20.080 1.823 -3.412 1.00 89.00 77 PRO A N 1
ATOM 624 C CA . PRO A 1 77 ? 20.622 3.171 -3.488 1.00 89.00 77 PRO A CA 1
ATOM 625 C C . PRO A 1 77 ? 21.617 3.288 -4.643 1.00 89.00 77 PRO A C 1
ATOM 627 O O . PRO A 1 77 ? 22.466 2.421 -4.853 1.00 89.00 77 PRO A O 1
ATOM 630 N N . THR A 1 78 ? 21.540 4.396 -5.374 1.00 89.94 78 THR A N 1
ATOM 631 C CA . THR A 1 78 ? 22.550 4.753 -6.373 1.00 89.94 78 THR A CA 1
ATOM 632 C C . THR A 1 78 ? 23.856 5.154 -5.679 1.00 89.94 78 THR A C 1
ATOM 634 O O . THR A 1 78 ? 23.855 5.631 -4.542 1.00 89.94 78 THR A O 1
ATOM 637 N N . ALA A 1 79 ? 24.988 4.985 -6.368 1.00 91.88 79 ALA A N 1
ATOM 638 C CA . ALA A 1 79 ? 26.301 5.367 -5.856 1.00 91.88 79 ALA A CA 1
ATOM 639 C C . ALA A 1 79 ? 26.314 6.817 -5.331 1.00 91.88 79 ALA A C 1
ATOM 641 O O . ALA A 1 79 ? 25.925 7.748 -6.034 1.00 91.88 79 ALA A O 1
ATOM 642 N N . GLY A 1 80 ? 26.772 6.994 -4.088 1.00 92.12 80 GLY A N 1
ATOM 643 C CA . GLY A 1 80 ? 26.857 8.301 -3.428 1.00 92.12 80 GLY A CA 1
ATOM 644 C C . GLY A 1 80 ? 25.571 8.788 -2.749 1.00 92.12 80 GLY A C 1
ATOM 645 O O . GLY A 1 80 ? 25.582 9.888 -2.205 1.00 92.12 80 GLY A O 1
ATOM 646 N N . VAL A 1 81 ? 24.489 7.998 -2.738 1.00 91.88 81 VAL A N 1
ATOM 647 C CA . VAL A 1 81 ? 23.227 8.353 -2.065 1.00 91.88 81 VAL A CA 1
ATOM 648 C C . VAL A 1 81 ? 23.069 7.542 -0.771 1.00 91.88 81 VAL A C 1
ATOM 650 O O . VAL A 1 81 ? 22.626 6.393 -0.826 1.00 91.88 81 VAL A O 1
ATOM 653 N N . PRO A 1 82 ? 23.431 8.093 0.405 1.00 88.75 82 PRO A N 1
ATOM 654 C CA . PRO A 1 82 ? 23.235 7.395 1.669 1.00 88.75 82 PRO A CA 1
ATOM 655 C C . PRO A 1 82 ? 21.743 7.341 2.021 1.00 88.75 82 PRO A C 1
ATOM 657 O O . PRO A 1 82 ? 21.068 8.369 2.078 1.00 88.75 82 PRO A O 1
ATOM 660 N N . LEU A 1 83 ? 21.231 6.141 2.292 1.00 88.50 83 LEU A N 1
ATOM 661 C CA . LEU A 1 83 ? 19.909 5.942 2.883 1.00 88.50 83 LEU A CA 1
ATOM 662 C C . LEU A 1 83 ? 20.074 5.736 4.388 1.00 88.50 83 LEU A C 1
ATOM 664 O O . LEU A 1 83 ? 20.789 4.828 4.810 1.00 88.50 83 LEU A O 1
ATOM 668 N N . ASN A 1 84 ? 19.412 6.565 5.197 1.00 88.25 84 ASN A N 1
ATOM 669 C CA . ASN A 1 84 ? 19.359 6.335 6.635 1.00 88.25 84 ASN A CA 1
ATOM 670 C C . ASN A 1 84 ? 18.318 5.248 6.935 1.00 88.25 84 ASN A C 1
ATOM 672 O O . ASN A 1 84 ? 17.117 5.494 6.843 1.00 88.25 84 ASN A O 1
ATOM 676 N N . ILE A 1 85 ? 18.805 4.054 7.256 1.00 87.44 85 ILE A N 1
ATOM 677 C CA . ILE A 1 85 ? 18.001 2.880 7.623 1.00 87.44 85 ILE A CA 1
ATOM 678 C C . ILE A 1 85 ? 18.201 2.484 9.090 1.00 87.44 85 ILE A C 1
ATOM 680 O O . ILE A 1 85 ? 17.810 1.390 9.486 1.00 87.44 85 ILE A O 1
ATOM 684 N N . ASP A 1 86 ? 18.843 3.342 9.886 1.00 90.12 86 ASP A N 1
ATOM 685 C CA . ASP A 1 86 ? 19.081 3.081 11.301 1.00 90.12 86 ASP A CA 1
ATOM 686 C C . ASP A 1 86 ? 17.742 3.123 12.069 1.00 90.12 86 ASP A C 1
ATOM 688 O O . ASP A 1 86 ? 17.082 4.171 12.075 1.00 90.12 86 ASP A O 1
ATOM 692 N N . PRO A 1 87 ? 17.331 2.013 12.721 1.00 88.38 87 PRO A N 1
ATOM 693 C CA . PRO A 1 87 ? 16.077 1.928 13.467 1.00 88.38 87 PRO A CA 1
ATOM 694 C C . PRO A 1 87 ? 15.898 3.016 14.531 1.00 88.38 87 PRO A C 1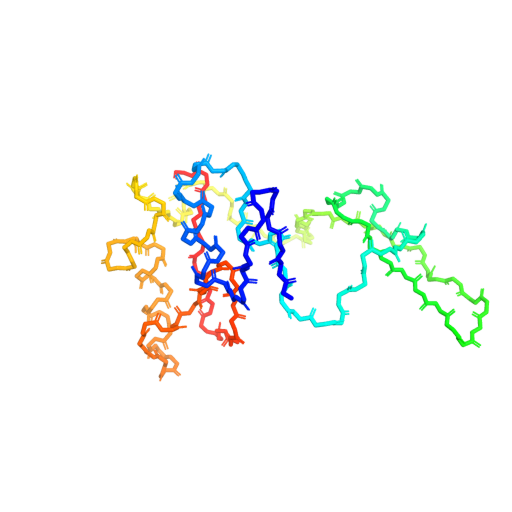
ATOM 696 O O . PRO A 1 87 ? 14.765 3.385 14.838 1.00 88.38 87 PRO A O 1
ATOM 699 N N . GLU A 1 88 ? 16.986 3.565 15.078 1.00 88.44 88 GLU A N 1
ATOM 700 C CA . GLU A 1 88 ? 16.917 4.647 16.063 1.00 88.44 88 GLU A CA 1
ATOM 701 C C . GLU A 1 88 ? 16.398 5.961 15.467 1.00 88.44 88 GLU A C 1
ATOM 703 O O . GLU A 1 88 ? 15.782 6.760 16.175 1.00 88.44 88 GLU A O 1
ATOM 708 N N . PHE A 1 89 ? 16.579 6.156 14.159 1.00 88.75 89 PHE A N 1
ATOM 709 C CA . PHE A 1 89 ? 16.093 7.321 13.418 1.00 88.75 89 PHE A CA 1
ATOM 710 C C . PHE A 1 89 ? 14.764 7.066 12.700 1.00 88.75 89 PHE A C 1
ATOM 712 O O . PHE A 1 89 ? 14.170 8.007 12.165 1.00 88.75 89 PHE A O 1
ATOM 719 N N . LEU A 1 90 ? 14.279 5.821 12.682 1.00 89.00 90 LEU A N 1
ATOM 720 C CA . LEU A 1 90 ? 12.976 5.492 12.119 1.00 89.00 90 LEU A CA 1
ATOM 721 C C . LEU A 1 90 ? 11.865 5.866 13.102 1.00 89.00 90 LEU A C 1
ATOM 723 O O . LEU A 1 90 ? 11.858 5.492 14.274 1.00 89.00 90 LEU A O 1
ATOM 727 N N . CYS A 1 91 ? 10.891 6.613 12.600 1.00 88.50 91 CYS A N 1
ATOM 728 C CA . CYS A 1 91 ? 9.703 6.979 13.350 1.00 88.50 91 CYS A CA 1
ATOM 729 C C . CYS A 1 91 ? 8.773 5.769 13.519 1.00 88.50 91 CYS A C 1
ATOM 731 O O . CYS A 1 91 ? 8.399 5.151 12.531 1.00 88.50 91 CYS A O 1
ATOM 733 N N . GLY A 1 92 ? 8.360 5.445 14.742 1.00 92.06 92 GLY A N 1
ATOM 734 C CA . GLY A 1 92 ? 7.456 4.326 15.032 1.00 92.06 92 GLY A CA 1
ATOM 735 C C . GLY A 1 92 ? 6.371 4.704 16.036 1.00 92.06 92 GLY A C 1
ATOM 736 O O . GLY A 1 92 ? 6.281 5.855 16.472 1.00 92.06 92 GLY A O 1
ATOM 737 N N . CYS A 1 93 ? 5.544 3.733 16.411 1.00 94.69 93 CYS A N 1
ATOM 738 C CA . CYS A 1 93 ? 4.545 3.881 17.465 1.00 94.69 93 CYS A CA 1
ATOM 739 C C . CYS A 1 93 ? 4.532 2.651 18.372 1.00 94.69 93 CYS A C 1
ATOM 741 O O . CYS A 1 93 ? 4.774 1.543 17.918 1.00 94.69 93 CYS A O 1
ATOM 743 N N . ASP A 1 94 ? 4.156 2.846 19.627 1.00 93.75 94 ASP A N 1
ATOM 744 C CA . ASP A 1 94 ? 4.023 1.827 20.673 1.00 93.75 94 ASP A CA 1
ATOM 745 C C . ASP A 1 94 ? 2.577 1.309 20.816 1.00 93.75 94 ASP A C 1
ATOM 747 O O . ASP A 1 94 ? 2.149 0.849 21.877 1.00 93.75 94 ASP A O 1
ATOM 751 N N . CYS A 1 95 ? 1.786 1.420 19.747 1.00 93.88 95 CYS A N 1
ATOM 752 C CA . CYS A 1 95 ? 0.385 1.023 19.745 1.00 93.88 95 CYS A CA 1
ATOM 753 C C . CYS A 1 95 ? 0.228 -0.489 19.945 1.00 93.88 95 CYS A C 1
ATOM 755 O O . CYS A 1 95 ? 0.916 -1.294 19.326 1.00 93.88 95 CYS A O 1
ATOM 757 N N . THR A 1 96 ? -0.750 -0.875 20.762 1.00 91.94 96 THR A N 1
ATOM 758 C CA . THR A 1 96 ? -1.128 -2.281 21.008 1.00 91.94 96 THR A CA 1
ATOM 759 C C . THR A 1 96 ? -2.537 -2.605 20.501 1.00 91.94 96 THR A C 1
ATOM 761 O O . THR A 1 96 ? -3.041 -3.706 20.705 1.00 91.94 96 THR A O 1
ATOM 764 N N . ASP A 1 97 ? -3.176 -1.648 19.824 1.00 86.56 97 ASP A N 1
ATOM 765 C CA . ASP A 1 97 ? -4.563 -1.668 19.355 1.00 86.56 97 ASP A CA 1
ATOM 766 C C . ASP A 1 97 ? -4.669 -1.685 17.820 1.00 86.56 97 ASP A C 1
ATOM 768 O O . ASP A 1 97 ? -5.604 -1.121 17.258 1.00 86.56 97 ASP A O 1
ATOM 772 N N . ASP A 1 98 ? -3.689 -2.285 17.132 1.00 84.50 98 ASP A N 1
ATOM 773 C CA . ASP A 1 98 ? -3.607 -2.303 15.657 1.00 84.50 98 ASP A CA 1
ATOM 774 C C . ASP A 1 98 ? -3.617 -0.887 15.036 1.00 84.50 98 ASP A C 1
ATOM 776 O O . ASP A 1 98 ? -4.091 -0.661 13.924 1.00 84.50 98 ASP A O 1
ATOM 780 N N . CYS A 1 99 ? -3.117 0.104 15.790 1.00 90.00 99 CYS A N 1
ATOM 781 C CA . CYS A 1 99 ? -3.114 1.522 15.415 1.00 90.00 99 CYS A CA 1
ATOM 782 C C . CYS A 1 99 ? -4.505 2.060 15.022 1.00 90.00 99 CYS A C 1
ATOM 784 O O . CYS A 1 99 ? -4.606 2.992 14.214 1.00 90.00 99 CYS A O 1
ATOM 786 N N . GLU A 1 100 ? -5.572 1.477 15.584 1.00 84.56 100 GLU A N 1
ATOM 787 C CA . GLU A 1 100 ? -6.965 1.831 15.297 1.00 84.56 100 GLU A CA 1
ATOM 788 C C . GLU A 1 100 ? -7.277 3.263 15.763 1.00 84.56 100 GLU A C 1
ATOM 790 O O . GLU A 1 100 ? -7.925 4.037 15.047 1.00 84.56 100 GLU A O 1
ATOM 795 N N . ASP A 1 101 ? -6.764 3.659 16.933 1.00 88.88 101 ASP A N 1
ATOM 796 C CA . ASP A 1 101 ? -6.923 5.016 17.445 1.00 88.88 101 ASP A CA 1
ATOM 797 C C . ASP A 1 101 ? -5.912 5.993 16.814 1.00 88.88 101 ASP A C 1
ATOM 799 O O . ASP A 1 101 ? -4.813 6.246 17.330 1.00 88.88 101 ASP A O 1
ATOM 803 N N . LYS A 1 102 ? -6.337 6.626 15.709 1.00 89.69 102 LYS A N 1
ATOM 804 C CA . LYS A 1 102 ? -5.587 7.692 15.014 1.00 89.69 102 LYS A CA 1
ATOM 805 C C . LYS A 1 102 ? -5.162 8.842 15.940 1.00 89.69 102 LYS A C 1
ATOM 807 O O . LYS A 1 102 ? -4.192 9.536 15.641 1.00 89.69 102 LYS A O 1
ATOM 812 N N . SER A 1 103 ? -5.875 9.076 17.048 1.00 88.06 103 SER A N 1
ATOM 813 C CA . SER A 1 103 ? -5.558 10.156 17.992 1.00 88.06 103 SER A CA 1
ATOM 814 C C . SER A 1 103 ? -4.410 9.811 18.943 1.00 88.06 103 SER A C 1
ATOM 816 O O . SER A 1 103 ? -3.815 10.715 19.534 1.00 88.06 103 SER A O 1
ATOM 818 N N . LYS A 1 104 ? -4.065 8.525 19.082 1.00 93.12 104 LYS A N 1
ATOM 819 C CA . LYS A 1 104 ? -2.979 8.048 19.947 1.00 93.12 104 LYS A CA 1
ATOM 820 C C . LYS A 1 104 ? -1.714 7.739 19.161 1.00 93.12 104 LYS A C 1
ATOM 822 O O . LYS A 1 104 ? -0.651 8.222 19.556 1.00 93.12 104 LYS A O 1
ATOM 827 N N . CYS A 1 105 ? -1.847 7.022 18.047 1.00 94.75 105 CYS A N 1
ATOM 828 C CA . CYS A 1 105 ? -0.731 6.539 17.240 1.00 94.75 105 CYS A CA 1
ATOM 829 C C . CYS A 1 105 ? 0.181 7.671 16.735 1.00 94.75 105 CYS A C 1
ATOM 831 O O . CYS A 1 105 ? -0.267 8.612 16.075 1.00 94.75 105 CYS A O 1
ATOM 833 N N . ALA A 1 106 ? 1.481 7.570 17.025 1.00 95.31 106 ALA A N 1
ATOM 834 C CA . ALA A 1 106 ? 2.478 8.557 16.612 1.00 95.31 106 ALA A CA 1
ATOM 835 C C . ALA A 1 106 ? 2.606 8.668 15.080 1.00 95.31 106 ALA A C 1
ATOM 837 O O . ALA A 1 106 ? 2.650 9.782 14.555 1.00 95.31 106 ALA A O 1
ATOM 838 N N . CYS A 1 107 ? 2.567 7.542 14.357 1.00 95.25 107 CYS A N 1
ATOM 839 C CA . CYS A 1 107 ? 2.575 7.496 12.888 1.00 95.25 107 CYS A CA 1
ATOM 840 C C . CYS A 1 107 ? 1.386 8.269 12.289 1.00 95.25 107 CYS A C 1
ATOM 842 O O . CYS A 1 107 ? 1.551 9.119 11.407 1.00 95.25 107 CYS A O 1
ATOM 844 N N . TRP A 1 108 ? 0.186 8.070 12.846 1.00 94.19 108 TRP A N 1
ATOM 845 C CA . TRP A 1 108 ? -1.000 8.831 12.452 1.00 94.19 108 TRP A CA 1
ATOM 846 C C . TRP A 1 108 ? -0.882 10.317 12.775 1.00 94.19 108 TRP A C 1
ATOM 848 O O . TRP A 1 108 ? -1.200 11.145 11.924 1.00 94.19 108 TRP A O 1
ATOM 858 N N . LYS A 1 109 ? -0.385 10.679 13.962 1.00 94.44 109 LYS A N 1
ATOM 859 C CA . LYS A 1 109 ? -0.180 12.086 14.338 1.00 94.44 109 LYS A CA 1
ATOM 860 C C . LYS A 1 109 ? 0.757 12.809 13.376 1.00 94.44 109 LYS A C 1
ATOM 862 O O . LYS A 1 109 ? 0.447 13.932 12.995 1.00 94.44 109 LYS A O 1
ATOM 867 N N . MET A 1 110 ? 1.858 12.179 12.961 1.00 95.25 110 MET A N 1
ATOM 868 C CA . MET A 1 110 ? 2.779 12.763 11.977 1.00 95.25 110 MET A CA 1
ATOM 869 C C . MET A 1 110 ? 2.123 12.910 10.603 1.00 95.25 110 MET A C 1
ATOM 871 O O . MET A 1 110 ? 2.212 13.976 10.000 1.00 95.25 110 MET A O 1
ATOM 875 N N . THR A 1 111 ? 1.387 11.891 10.149 1.00 95.00 111 THR A N 1
ATOM 876 C CA . THR A 1 111 ? 0.631 11.949 8.885 1.00 95.00 111 THR A CA 1
ATOM 877 C C . THR A 1 111 ? -0.402 13.083 8.897 1.00 95.00 111 THR A C 1
ATOM 879 O O . THR A 1 111 ? -0.467 13.877 7.962 1.00 95.00 111 THR A O 1
ATOM 882 N N . LEU A 1 112 ? -1.175 13.216 9.980 1.00 94.50 112 LEU A N 1
ATOM 883 C CA . LEU A 1 112 ? -2.170 14.280 10.151 1.00 94.50 112 LEU A CA 1
ATOM 884 C C . LEU A 1 112 ? -1.522 15.665 10.283 1.00 94.50 112 LEU A C 1
ATOM 886 O O . LEU A 1 112 ? -2.030 16.638 9.732 1.00 94.50 112 LEU A O 1
ATOM 890 N N . ALA A 1 113 ? -0.396 15.769 10.993 1.00 94.56 113 ALA A N 1
ATOM 891 C CA . ALA A 1 113 ? 0.357 17.014 11.098 1.00 94.56 113 ALA A CA 1
ATOM 892 C C . ALA A 1 113 ? 0.879 17.462 9.726 1.00 94.56 113 ALA A C 1
ATOM 894 O O . ALA A 1 113 ? 0.709 18.626 9.373 1.00 94.56 113 ALA A O 1
ATOM 895 N N . GLY A 1 114 ? 1.428 16.535 8.935 1.00 95.25 114 GLY A N 1
ATOM 896 C CA . GLY A 1 114 ? 1.843 16.784 7.556 1.00 95.25 114 GLY A CA 1
ATOM 897 C C . GLY A 1 114 ? 0.676 17.256 6.688 1.00 95.25 114 GLY A C 1
ATOM 898 O O . GLY A 1 114 ? 0.774 18.297 6.041 1.00 95.25 114 GLY A O 1
ATOM 899 N N . ALA A 1 115 ? -0.456 16.553 6.740 1.00 95.25 115 ALA A N 1
ATOM 900 C CA . ALA A 1 115 ? -1.658 16.892 5.978 1.00 95.25 115 ALA A CA 1
ATOM 901 C C . ALA A 1 115 ? -2.149 18.324 6.257 1.00 95.25 115 ALA A C 1
ATOM 903 O O . ALA A 1 115 ? -2.473 19.071 5.332 1.00 95.25 115 ALA A O 1
ATOM 904 N N . ARG A 1 116 ? -2.105 18.757 7.523 1.00 95.06 116 ARG A N 1
ATOM 905 C CA . ARG A 1 116 ? -2.493 20.122 7.910 1.00 95.06 116 ARG A CA 1
ATOM 906 C C . ARG A 1 116 ? -1.608 21.196 7.287 1.00 95.06 116 ARG A C 1
ATOM 908 O O . ARG A 1 116 ? -2.104 22.286 7.017 1.00 95.06 116 ARG A O 1
ATOM 915 N N . THR A 1 117 ? -0.333 20.908 7.013 1.00 95.50 117 THR A N 1
ATOM 916 C CA . THR A 1 117 ? 0.563 21.882 6.358 1.00 95.50 117 THR A CA 1
ATOM 917 C C . THR A 1 117 ? 0.170 22.162 4.907 1.00 95.50 117 THR A C 1
ATOM 919 O O . THR A 1 117 ? 0.438 23.248 4.402 1.00 95.50 117 THR A O 1
ATOM 922 N N . VAL A 1 118 ? -0.524 21.218 4.261 1.00 93.81 118 VAL A N 1
ATOM 923 C CA . VAL A 1 118 ? -1.056 21.347 2.895 1.00 93.81 118 VAL A CA 1
ATOM 924 C C . VAL A 1 118 ? -2.562 21.652 2.871 1.00 93.81 118 VAL A C 1
ATOM 926 O O . VAL A 1 118 ? -3.196 21.554 1.825 1.00 93.81 118 VAL A O 1
ATOM 929 N N . GLY A 1 119 ? -3.145 22.037 4.013 1.00 92.50 119 GLY A N 1
ATOM 930 C CA . GLY A 1 119 ? -4.555 22.428 4.121 1.00 92.50 119 GLY A CA 1
ATOM 931 C C . GLY A 1 119 ? -5.556 21.267 4.133 1.00 92.50 119 GLY A C 1
ATOM 932 O O . GLY A 1 119 ? -6.747 21.498 3.938 1.00 92.50 119 GLY A O 1
ATOM 933 N N . LEU A 1 120 ? -5.099 20.032 4.364 1.00 91.25 120 LEU A N 1
ATOM 934 C CA . LEU A 1 120 ? -5.951 18.849 4.493 1.00 91.25 120 LEU A CA 1
ATOM 935 C C . LEU A 1 120 ? -6.175 18.513 5.974 1.00 91.25 120 LEU A C 1
ATOM 937 O O . LEU A 1 120 ? -5.233 18.489 6.765 1.00 91.25 120 LEU A O 1
ATOM 941 N N . ASP A 1 121 ? -7.418 18.223 6.354 1.00 87.31 121 ASP A N 1
ATOM 942 C CA . ASP A 1 121 ? -7.770 17.805 7.715 1.00 87.31 121 ASP A CA 1
ATOM 943 C C . ASP A 1 121 ? -9.004 16.891 7.709 1.00 87.31 121 ASP A C 1
ATOM 945 O O . ASP A 1 121 ? -9.711 16.763 6.706 1.00 87.31 121 ASP A O 1
ATOM 949 N N . GLY A 1 122 ? -9.273 16.259 8.849 1.00 83.38 122 GLY A N 1
ATOM 950 C CA . GLY A 1 122 ? -10.453 15.431 9.068 1.00 83.38 122 GLY A CA 1
ATOM 951 C C . GLY A 1 122 ? -10.184 13.920 9.101 1.00 83.38 122 GLY A C 1
ATOM 952 O O . GLY A 1 122 ? -9.063 13.449 8.898 1.00 83.38 122 GLY A O 1
ATOM 953 N N . PRO A 1 123 ? -11.226 13.119 9.389 1.00 79.50 123 PRO A N 1
ATOM 954 C CA . PRO A 1 123 ? -11.083 11.694 9.703 1.00 79.50 123 PRO A CA 1
ATOM 955 C C . PRO A 1 123 ? -10.705 10.825 8.493 1.00 79.50 123 PRO A C 1
ATOM 957 O O . PRO A 1 123 ? -10.203 9.709 8.663 1.00 79.50 123 PRO A O 1
ATOM 960 N N . SER A 1 124 ? -10.944 11.331 7.281 1.00 80.12 124 SER A N 1
ATOM 961 C CA . SER A 1 124 ? -10.657 10.661 6.012 1.00 80.12 124 SER A CA 1
ATOM 962 C C . SER A 1 124 ? -9.210 10.815 5.546 1.00 80.12 124 SER A C 1
ATOM 964 O O . SER A 1 124 ? -8.851 10.209 4.544 1.00 80.12 124 SER A O 1
ATOM 966 N N . VAL A 1 125 ? -8.380 11.604 6.240 1.00 89.94 125 VAL A N 1
ATOM 967 C CA . VAL A 1 125 ? -6.963 11.745 5.888 1.00 89.94 125 VAL A CA 1
ATOM 968 C C . VAL A 1 125 ? -6.240 10.406 6.076 1.00 89.94 125 VAL A C 1
ATOM 970 O O . VAL A 1 125 ? -6.350 9.752 7.124 1.00 89.94 125 VAL A O 1
ATOM 973 N N . GLY A 1 126 ? -5.489 10.026 5.042 1.00 91.50 126 GLY A N 1
ATOM 974 C CA . GLY A 1 126 ? -4.705 8.797 4.969 1.00 91.50 126 GLY A CA 1
ATOM 975 C C . GLY A 1 126 ? -5.546 7.557 4.665 1.00 91.50 126 GLY A C 1
ATOM 976 O O . GLY A 1 126 ? -6.551 7.609 3.957 1.00 91.50 126 GLY A O 1
ATOM 977 N N . TYR A 1 127 ? -5.108 6.416 5.190 1.00 90.88 127 TYR A N 1
ATOM 978 C CA . TYR A 1 127 ? -5.749 5.132 4.939 1.00 90.88 127 TYR A CA 1
ATOM 979 C C . TYR A 1 127 ? -7.185 5.025 5.480 1.00 90.88 127 TYR A C 1
ATOM 981 O O . TYR A 1 127 ? -7.509 5.430 6.603 1.00 90.88 127 TYR A O 1
ATOM 989 N N . VAL A 1 128 ? -8.025 4.377 4.675 1.00 88.44 128 VAL A N 1
ATOM 990 C CA . VAL A 1 128 ? -9.390 3.944 4.972 1.00 88.44 128 VAL A CA 1
ATOM 991 C C . VAL A 1 128 ? -9.511 2.486 4.519 1.00 88.44 128 VAL A C 1
ATOM 993 O O . VAL A 1 128 ? -9.412 2.194 3.332 1.00 88.44 128 VAL A O 1
ATOM 996 N N . TYR A 1 129 ? -9.677 1.551 5.464 1.00 88.50 129 TYR A N 1
ATOM 997 C CA . TYR A 1 129 ? -9.655 0.097 5.203 1.00 88.50 129 TYR A CA 1
ATOM 998 C C . TYR A 1 129 ? -8.432 -0.358 4.377 1.00 88.50 129 TYR A C 1
ATOM 1000 O O . TYR A 1 129 ? -8.586 -1.030 3.360 1.00 88.50 129 TYR A O 1
ATOM 1008 N N . ARG A 1 130 ? -7.221 0.049 4.801 1.00 88.12 130 ARG A N 1
ATOM 1009 C CA . ARG A 1 130 ? -5.930 -0.216 4.120 1.00 88.12 130 ARG A CA 1
ATOM 1010 C C . ARG A 1 130 ? -5.831 0.297 2.675 1.00 88.12 130 ARG A C 1
ATOM 1012 O O . ARG A 1 130 ? -4.962 -0.122 1.923 1.00 88.12 130 ARG A O 1
ATOM 1019 N N . ARG A 1 131 ? -6.703 1.223 2.275 1.00 88.81 131 ARG A N 1
ATOM 1020 C CA . ARG A 1 131 ? -6.659 1.888 0.966 1.00 88.81 131 ARG A CA 1
ATOM 1021 C C . ARG A 1 131 ? -6.466 3.373 1.160 1.00 88.81 131 ARG A C 1
ATOM 1023 O O . ARG A 1 131 ? -7.002 3.926 2.114 1.00 88.81 131 ARG A O 1
ATOM 1030 N N . LEU A 1 132 ? -5.710 4.003 0.273 1.00 91.56 132 LEU A N 1
ATOM 1031 C CA . LEU A 1 132 ? -5.553 5.450 0.232 1.00 91.56 132 LEU A CA 1
ATOM 1032 C C . LEU A 1 132 ? -6.464 5.988 -0.882 1.00 91.56 132 LEU A C 1
ATOM 1034 O O . LEU A 1 132 ? -6.108 5.837 -2.049 1.00 91.56 132 LEU A O 1
ATOM 1038 N N . PRO A 1 133 ? -7.658 6.530 -0.567 1.00 87.31 133 PRO A N 1
ATOM 1039 C CA . PRO A 1 133 ? -8.619 6.924 -1.599 1.00 87.31 133 PRO A CA 1
ATOM 1040 C C . PRO A 1 133 ? -8.162 8.157 -2.379 1.00 87.31 133 PRO A C 1
ATOM 1042 O O . PRO A 1 133 ? -8.394 8.242 -3.577 1.00 87.31 133 PRO A O 1
ATOM 1045 N N . GLU A 1 134 ? -7.498 9.083 -1.687 1.00 88.38 134 GLU A N 1
ATOM 1046 C CA . GLU A 1 134 ? -6.986 10.332 -2.241 1.00 88.38 134 GLU A CA 1
ATOM 1047 C C . GLU A 1 134 ? -5.477 10.413 -1.997 1.00 88.38 134 GLU A C 1
ATOM 1049 O O . GLU A 1 134 ? -5.034 10.115 -0.879 1.00 88.38 134 GLU A O 1
ATOM 1054 N N . PRO A 1 135 ? -4.673 10.830 -2.992 1.00 90.88 135 PRO A N 1
ATOM 1055 C CA . PRO A 1 135 ? -3.255 11.085 -2.789 1.00 90.88 135 PRO A CA 1
ATOM 1056 C C . PRO A 1 135 ? -3.041 12.060 -1.632 1.00 90.88 135 PRO A C 1
ATOM 1058 O O . PRO A 1 135 ? -3.766 13.047 -1.502 1.00 90.88 135 PRO A O 1
ATOM 1061 N N . LEU A 1 136 ? -2.014 11.814 -0.819 1.00 94.06 136 LEU A N 1
ATOM 1062 C CA . LEU A 1 136 ? -1.647 12.695 0.285 1.00 94.06 136 LEU A CA 1
ATOM 1063 C C . LEU A 1 136 ? -0.272 13.328 0.011 1.00 94.06 136 LEU A C 1
ATOM 1065 O O . LEU A 1 136 ? 0.748 12.715 0.330 1.00 94.06 136 LEU A O 1
ATOM 1069 N N . PRO A 1 137 ? -0.210 14.541 -0.581 1.00 93.56 137 PRO A N 1
ATOM 1070 C CA . PRO A 1 137 ? 1.051 15.157 -1.009 1.00 93.56 137 PRO A CA 1
ATOM 1071 C C . PRO A 1 137 ? 2.046 15.416 0.123 1.00 93.56 137 PRO A C 1
ATOM 1073 O O . PRO A 1 137 ? 3.247 15.455 -0.113 1.00 93.56 137 PRO A O 1
ATOM 1076 N N . SER A 1 138 ? 1.561 15.573 1.357 1.00 94.88 138 SER A N 1
ATOM 1077 C CA . SER A 1 138 ? 2.407 15.720 2.546 1.00 94.88 138 SER A CA 1
ATOM 1078 C C . SER A 1 138 ? 3.155 14.441 2.938 1.00 94.88 138 SER A C 1
ATOM 1080 O O . SER A 1 138 ? 3.968 14.477 3.858 1.00 94.88 138 SER A O 1
ATOM 1082 N 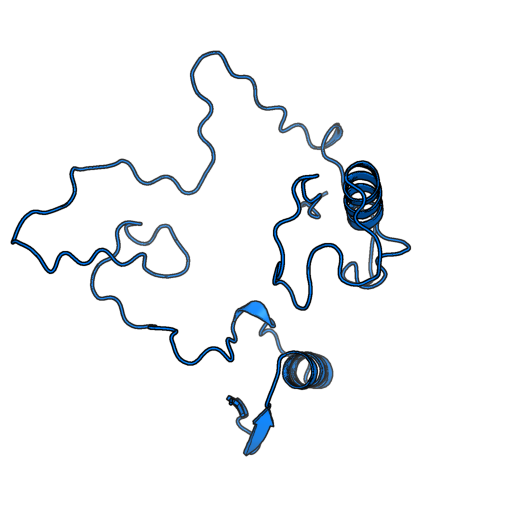N . GLY A 1 139 ? 2.862 13.315 2.285 1.00 94.69 139 GLY A N 1
ATOM 1083 C CA . GLY A 1 139 ? 3.386 12.003 2.635 1.00 94.69 139 GLY A CA 1
ATOM 1084 C C . GLY A 1 139 ? 2.586 11.307 3.735 1.00 94.69 139 GLY A C 1
ATOM 1085 O O . GLY A 1 139 ? 1.722 11.896 4.391 1.00 94.69 139 GLY A O 1
ATOM 1086 N N . ILE A 1 140 ? 2.885 10.020 3.906 1.00 94.69 140 ILE A N 1
ATOM 1087 C CA . ILE A 1 140 ? 2.311 9.138 4.923 1.00 94.69 140 ILE A CA 1
ATOM 1088 C C . ILE A 1 140 ? 3.457 8.563 5.745 1.00 94.69 140 ILE A C 1
ATOM 1090 O O . ILE A 1 140 ? 4.470 8.131 5.198 1.00 94.69 140 ILE A O 1
ATOM 1094 N N . TYR A 1 141 ? 3.268 8.544 7.058 1.00 94.19 141 TYR A N 1
ATOM 1095 C CA . TYR A 1 141 ? 4.145 7.855 7.990 1.00 94.19 141 TYR A CA 1
ATOM 1096 C C . TYR A 1 141 ? 3.514 6.508 8.330 1.00 94.19 141 TYR A C 1
ATOM 1098 O O . TYR A 1 141 ? 2.499 6.456 9.027 1.00 94.19 141 TYR A O 1
ATOM 1106 N N . GLU A 1 142 ? 4.097 5.429 7.818 1.00 93.19 142 GLU A N 1
ATOM 1107 C CA . GLU A 1 142 ? 3.672 4.062 8.120 1.00 93.19 142 GLU A CA 1
ATOM 1108 C C . GLU A 1 142 ? 4.361 3.538 9.384 1.00 93.19 142 GLU A C 1
ATOM 1110 O O . GLU A 1 142 ? 5.449 3.981 9.759 1.00 93.19 142 GLU A O 1
ATOM 1115 N N . CYS A 1 143 ? 3.707 2.598 10.062 1.00 93.12 143 CYS A N 1
ATOM 1116 C CA . CYS A 1 143 ? 4.329 1.834 11.138 1.00 93.12 143 CYS A CA 1
ATOM 1117 C C . CYS A 1 143 ? 5.472 0.979 10.574 1.00 93.12 143 CYS A C 1
ATOM 1119 O O . CYS A 1 143 ? 5.437 0.566 9.416 1.00 93.12 143 CYS A O 1
ATOM 1121 N N . ASN A 1 144 ? 6.474 0.689 11.396 1.00 90.75 144 ASN A N 1
ATOM 1122 C CA . ASN A 1 144 ? 7.583 -0.186 11.025 1.00 90.75 144 ASN A CA 1
ATOM 1123 C C . ASN A 1 144 ? 7.833 -1.229 12.116 1.00 90.75 144 ASN A C 1
ATOM 1125 O O . ASN A 1 144 ? 7.084 -1.318 13.081 1.00 90.75 144 ASN A O 1
ATOM 1129 N N . SER A 1 145 ? 8.860 -2.052 11.919 1.00 83.00 145 SER A N 1
ATOM 1130 C CA . SER A 1 145 ? 9.193 -3.203 12.759 1.00 83.00 145 SER A CA 1
ATOM 1131 C C . SER A 1 145 ? 9.792 -2.863 14.131 1.00 83.00 145 SER A C 1
ATOM 1133 O O . SER A 1 145 ? 10.301 -3.771 14.786 1.00 83.00 145 SER A O 1
ATOM 1135 N N . ARG A 1 146 ? 9.815 -1.588 14.530 1.00 67.44 146 ARG A N 1
ATOM 1136 C CA . ARG A 1 146 ? 10.279 -1.152 15.849 1.00 67.44 146 ARG A CA 1
ATOM 1137 C C . ARG A 1 146 ? 9.148 -1.165 16.871 1.00 67.44 146 ARG A C 1
ATOM 1139 O O . ARG A 1 146 ? 8.018 -0.791 16.493 1.00 67.44 146 ARG A O 1
#

InterPro domains:
  IPR001739 Methyl-CpG DNA binding [PF01429] (2-40)
  IPR001739 Methyl-CpG DNA binding [PS50982] (1-39)
  IPR007728 Pre-SET domain [PF05033] (47-145)
  IPR007728 Pre-SET domain [SM00468] (43-146)
  IPR016177 DNA-binding domain superfamily [SSF54171] (2-46)
  IPR046341 SET domain superfamily [G3DSA:2.170.270.10] (33-146)
  IPR046341 SET domain superfamily [SSF82199] (37-145)
  IPR051516 Histone-lysine N-methyltransferase SETDB [PTHR46024] (1-146)

Organism: Operophtera brumata (NCBI:txid104452)

Radius of gyration: 19.85 Å; chains: 1; bounding box: 51×42×53 Å

Secondary structure (DSSP, 8-state):
-EE-TTS-EE-SHHHHHHHHHHTT-S--GGG----TT-----S--TTTT-SSS------SS-SPPPPP----SS--PPTT------TTTS-----SSTT--TTT-HHHHHHHHHHHHTT--STTSS-BTTB-SS--TT--------

Sequence (146 aa):
MYRAPCGRRLRNMPELHKYLRILQSDLSVDLFDFTPGTHCLAEFDLSHGKENVPVPCVNYYDDSLPEFCSYNTERTPTAGVPLNIDPEFLCGCDCTDDCEDKSKCACWKMTLAGARTVGLDGPSVGYVYRRLPEPLPSGIYECNSR